Protein AF-A0AB36B558-F1 (afdb_monomer)

Mean predicted aligned error: 4.3 Å

Radius of gyration: 13.08 Å; Cα contacts (8 Å, |Δi|>4): 52; chains: 1; bounding box: 30×18×30 Å

Organism: Clostridium innocuum (NCBI:txid1522)

Solvent-accessible surface area (backbone atoms only — not comparable to full-atom values): 2968 Å² total; per-residue (Å²): 132,88,87,78,55,68,49,66,48,86,48,72,57,91,99,43,69,58,66,40,70,34,87,65,70,98,59,41,77,41,78,42,56,51,63,48,75,56,82,79,85,84,125

pLDDT: mean 92.2, std 11.41, range [54.0, 98.62]

Sequence (43 aa):
MKKIEVVAAIIKKDDFYLIAQRLKGEFAGLWEFPGGKHLGKYE

Structure (mmCIF, N/CA/C/O backbone):
data_AF-A0AB36B558-F1
#
_entry.id   AF-A0AB36B558-F1
#
loop_
_atom_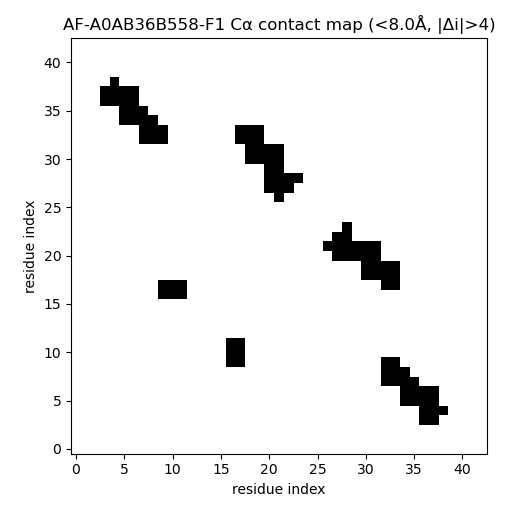site.group_PDB
_atom_site.id
_atom_site.type_symbol
_atom_site.label_atom_id
_atom_site.label_alt_id
_atom_site.label_comp_id
_atom_site.label_asym_id
_atom_site.label_entity_id
_atom_site.label_seq_id
_atom_site.pdbx_PDB_ins_code
_atom_site.Cartn_x
_atom_site.Cartn_y
_atom_site.Cartn_z
_atom_site.occupancy
_atom_site.B_iso_or_equiv
_atom_site.auth_seq_id
_atom_site.auth_comp_id
_atom_site.auth_asym_id
_atom_site.auth_atom_id
_atom_site.pdbx_PDB_model_num
ATOM 1 N N . MET A 1 1 ? 9.585 7.582 -19.678 1.00 77.06 1 MET A N 1
ATOM 2 C CA . MET A 1 1 ? 9.388 6.606 -18.578 1.00 77.06 1 MET A CA 1
ATOM 3 C C . MET A 1 1 ? 8.363 5.572 -19.007 1.00 77.06 1 MET A C 1
ATOM 5 O O . MET A 1 1 ? 7.357 5.955 -19.593 1.00 77.06 1 MET A O 1
ATOM 9 N N . LYS A 1 2 ? 8.607 4.284 -18.739 1.00 84.31 2 LYS A N 1
ATOM 10 C CA . LYS A 1 2 ? 7.606 3.234 -18.966 1.00 84.31 2 LYS A CA 1
ATOM 11 C C . LYS A 1 2 ? 6.499 3.383 -17.919 1.00 84.31 2 LYS A C 1
ATOM 13 O O . LYS A 1 2 ? 6.802 3.406 -16.728 1.00 84.31 2 LYS A O 1
ATOM 18 N N . LYS A 1 3 ? 5.244 3.509 -18.355 1.00 87.81 3 LYS A N 1
ATOM 19 C CA . LYS A 1 3 ? 4.088 3.472 -17.450 1.00 87.81 3 LYS A CA 1
AT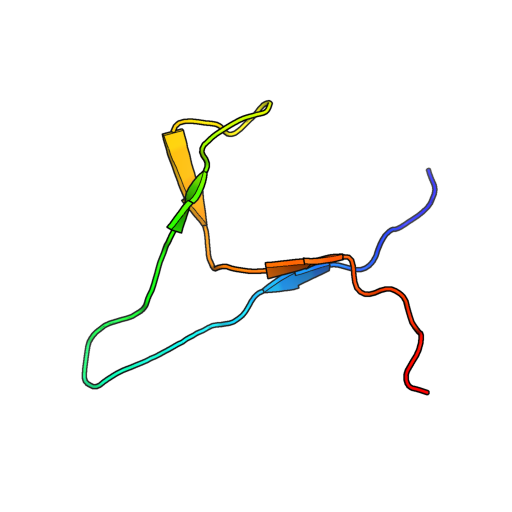OM 20 C C . LYS A 1 3 ? 3.902 2.040 -16.947 1.00 87.81 3 LYS A C 1
ATOM 22 O O . LYS A 1 3 ? 4.076 1.092 -17.710 1.00 87.81 3 LYS A O 1
ATOM 27 N N . ILE A 1 4 ? 3.607 1.899 -15.661 1.00 91.25 4 ILE A N 1
ATOM 28 C CA . ILE A 1 4 ? 3.301 0.620 -15.021 1.00 91.25 4 ILE A CA 1
ATOM 29 C C . ILE A 1 4 ? 1.905 0.758 -14.437 1.00 91.25 4 ILE A C 1
ATOM 31 O O . ILE A 1 4 ? 1.633 1.726 -13.729 1.00 91.25 4 ILE A O 1
ATOM 35 N N . GLU A 1 5 ? 1.046 -0.205 -14.730 1.00 93.62 5 GLU A N 1
ATOM 36 C CA . GLU A 1 5 ? -0.283 -0.269 -14.141 1.00 93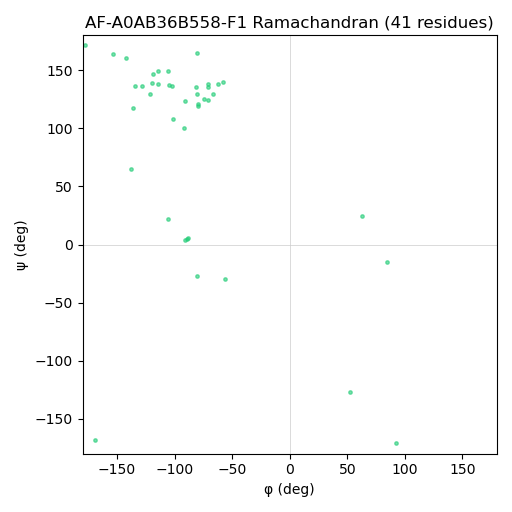.62 5 GLU A CA 1
ATOM 37 C C . GLU A 1 5 ? -0.207 -0.888 -12.748 1.00 93.62 5 GLU A C 1
ATOM 39 O O . GLU A 1 5 ? 0.499 -1.874 -12.511 1.00 93.62 5 GLU A O 1
ATOM 44 N N . VAL A 1 6 ? -0.912 -0.280 -11.801 1.00 94.50 6 VAL A N 1
ATOM 45 C CA . VAL A 1 6 ? -0.960 -0.700 -10.402 1.00 94.50 6 VAL A CA 1
ATOM 46 C C . VAL A 1 6 ? -2.415 -0.673 -9.969 1.00 94.50 6 VAL A C 1
ATOM 48 O O . VAL A 1 6 ? -3.135 0.275 -10.273 1.00 94.50 6 VAL A O 1
ATOM 51 N N . VAL A 1 7 ? -2.832 -1.712 -9.257 1.00 95.81 7 VAL A N 1
ATOM 52 C CA . VAL A 1 7 ? -4.168 -1.816 -8.666 1.00 95.81 7 VAL A CA 1
ATOM 53 C C . VAL A 1 7 ? -4.060 -1.818 -7.148 1.00 95.81 7 VAL A C 1
ATOM 55 O O . VAL A 1 7 ? -3.078 -2.316 -6.592 1.00 95.81 7 VAL A O 1
ATOM 58 N N . ALA A 1 8 ? -5.081 -1.283 -6.485 1.00 97.44 8 ALA A N 1
ATOM 59 C CA . ALA A 1 8 ? -5.232 -1.310 -5.037 1.00 97.44 8 ALA A CA 1
ATOM 60 C C . ALA A 1 8 ? -6.623 -1.844 -4.685 1.00 97.44 8 ALA A C 1
ATOM 62 O O . ALA A 1 8 ? -7.616 -1.478 -5.315 1.00 97.44 8 ALA A O 1
ATOM 63 N N . ALA A 1 9 ? -6.690 -2.725 -3.696 1.00 97.81 9 ALA A N 1
ATOM 64 C CA . ALA A 1 9 ? -7.926 -3.312 -3.217 1.00 97.81 9 ALA A CA 1
ATOM 65 C C . ALA A 1 9 ? -8.500 -2.471 -2.073 1.00 97.81 9 ALA A C 1
ATOM 67 O O . ALA A 1 9 ? -7.85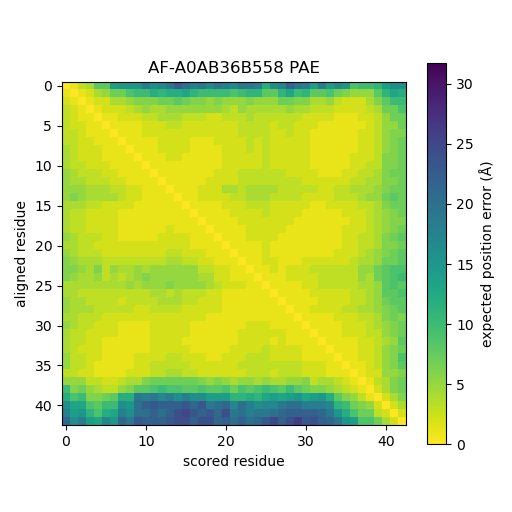8 -2.286 -1.038 1.00 97.81 9 ALA A O 1
ATOM 68 N N . ILE A 1 10 ? -9.743 -2.020 -2.237 1.00 98.12 10 ILE A N 1
ATOM 69 C CA . ILE A 1 10 ? -10.533 -1.436 -1.151 1.00 98.12 10 ILE A CA 1
ATOM 70 C C . ILE A 1 10 ? -11.340 -2.570 -0.524 1.00 98.12 10 ILE A C 1
ATOM 72 O O . ILE A 1 10 ? -12.358 -3.000 -1.063 1.00 98.12 10 ILE A O 1
ATOM 76 N N . ILE A 1 11 ? -10.858 -3.083 0.605 1.00 98.44 11 ILE A N 1
ATOM 77 C CA . ILE A 1 11 ? -11.492 -4.195 1.317 1.00 98.44 11 ILE A CA 1
ATOM 78 C C . ILE A 1 11 ? -12.265 -3.613 2.501 1.00 98.44 11 ILE A C 1
ATOM 80 O O . ILE A 1 11 ? -11.659 -3.153 3.471 1.00 98.44 11 ILE A O 1
ATOM 84 N N . LYS A 1 12 ? -13.599 -3.618 2.401 1.00 98.50 12 LYS A N 1
ATOM 85 C CA . LYS A 1 12 ? -14.525 -3.140 3.437 1.00 98.50 12 LYS A CA 1
ATOM 86 C C . LYS A 1 12 ? -15.140 -4.318 4.185 1.00 98.50 12 LYS A C 1
ATOM 88 O O . LYS A 1 12 ? -15.587 -5.280 3.560 1.00 98.50 12 LYS A O 1
ATOM 93 N N . LYS A 1 13 ? -15.218 -4.211 5.507 1.00 98.44 13 LYS A N 1
ATOM 94 C CA . LYS A 1 13 ? -16.016 -5.090 6.363 1.00 98.44 13 LYS A CA 1
ATOM 95 C C . LYS A 1 13 ? -16.734 -4.222 7.385 1.00 98.44 13 LYS A C 1
ATOM 97 O O . LYS A 1 13 ? -16.078 -3.546 8.172 1.00 98.44 13 LYS A O 1
ATOM 102 N N . ASP A 1 14 ? -18.064 -4.235 7.342 1.00 98.00 14 ASP A N 1
ATOM 103 C CA . ASP A 1 14 ? -18.905 -3.343 8.146 1.00 98.00 14 ASP A CA 1
ATOM 104 C C . ASP A 1 14 ? -18.462 -1.884 7.943 1.00 98.00 14 ASP A C 1
ATOM 106 O O . ASP A 1 14 ? -18.332 -1.460 6.794 1.00 98.00 14 ASP A O 1
ATOM 110 N N . ASP A 1 15 ? -18.175 -1.131 9.002 1.00 98.44 15 ASP A N 1
ATOM 111 C CA . ASP A 1 15 ? -17.706 0.261 8.920 1.00 98.44 15 ASP A CA 1
ATOM 112 C C . ASP A 1 15 ? -16.180 0.405 8.811 1.00 98.44 15 ASP A C 1
ATOM 114 O O . ASP A 1 15 ? -15.648 1.516 8.813 1.00 98.44 15 ASP A O 1
ATOM 118 N N . PHE A 1 16 ? -15.458 -0.710 8.685 1.00 98.38 16 PHE A N 1
ATOM 119 C CA . PHE A 1 16 ? -14.000 -0.730 8.658 1.00 98.38 16 PHE A CA 1
ATOM 120 C C . PHE A 1 16 ? -13.447 -0.980 7.256 1.00 98.38 16 PHE A C 1
ATOM 122 O O . PHE A 1 16 ? -14.017 -1.721 6.449 1.00 98.38 16 PHE A O 1
ATOM 129 N N . TYR A 1 17 ? -12.270 -0.406 7.008 1.00 98.62 17 TYR A N 1
ATOM 130 C CA . TYR A 1 17 ? -11.465 -0.642 5.815 1.00 98.62 17 TYR A CA 1
ATOM 131 C C . TYR A 1 17 ? -10.108 -1.215 6.206 1.00 98.62 17 TYR A C 1
ATOM 133 O O . TYR A 1 17 ? -9.485 -0.756 7.165 1.00 98.62 17 TYR A O 1
ATOM 141 N N . LEU A 1 18 ? -9.634 -2.200 5.445 1.00 98.50 18 LEU A N 1
ATOM 142 C CA . LEU A 1 18 ? -8.294 -2.741 5.631 1.00 98.50 18 LEU A CA 1
ATOM 143 C C . LEU A 1 18 ? -7.253 -1.821 4.983 1.00 98.50 18 LEU A C 1
ATOM 145 O O . LEU A 1 18 ? -7.261 -1.623 3.767 1.00 98.50 18 LEU A O 1
ATOM 149 N N . ILE A 1 19 ? -6.322 -1.332 5.798 1.00 98.44 19 ILE A N 1
ATOM 150 C CA . ILE A 1 19 ? -5.095 -0.654 5.370 1.00 98.44 19 ILE A CA 1
ATOM 151 C C . ILE A 1 19 ? -3.880 -1.448 5.860 1.00 98.44 19 ILE A C 1
ATOM 153 O O . ILE A 1 19 ? -3.926 -2.072 6.921 1.00 98.44 19 ILE A O 1
ATOM 157 N N . ALA A 1 20 ? -2.795 -1.439 5.091 1.00 98.00 20 ALA A N 1
ATOM 158 C CA . ALA A 1 20 ? -1.546 -2.113 5.435 1.00 98.00 20 ALA A CA 1
ATOM 159 C C . ALA A 1 20 ? -0.431 -1.087 5.659 1.00 98.00 20 ALA A C 1
ATOM 161 O O . ALA A 1 20 ? -0.300 -0.129 4.896 1.00 98.00 20 ALA A O 1
ATOM 162 N N . GLN A 1 21 ? 0.390 -1.298 6.690 1.00 98.31 21 GLN A N 1
ATOM 163 C CA . GLN A 1 21 ? 1.610 -0.520 6.872 1.00 98.31 21 GLN A CA 1
ATOM 164 C C . GLN A 1 21 ? 2.712 -1.083 5.971 1.00 98.31 21 GLN A C 1
ATOM 166 O O . GLN A 1 21 ? 2.997 -2.285 5.978 1.00 98.31 21 GLN A O 1
ATOM 171 N N . ARG A 1 22 ? 3.362 -0.215 5.200 1.00 97.69 22 ARG A N 1
ATOM 172 C CA . ARG A 1 22 ? 4.428 -0.619 4.289 1.00 97.69 22 ARG A CA 1
ATOM 173 C C . ARG A 1 22 ? 5.708 -0.930 5.061 1.00 97.69 22 ARG A C 1
ATOM 175 O O . ARG A 1 22 ? 6.234 -0.085 5.773 1.00 97.69 22 ARG A O 1
ATOM 182 N N . LEU A 1 23 ? 6.265 -2.124 4.871 1.00 97.12 23 LEU A N 1
ATOM 183 C CA . LEU A 1 23 ? 7.429 -2.577 5.646 1.00 97.12 23 LEU A CA 1
ATOM 184 C C . LEU A 1 23 ? 8.782 -2.039 5.147 1.00 97.12 23 LEU A C 1
ATOM 186 O O . LEU A 1 23 ? 9.732 -1.975 5.919 1.00 97.12 23 LEU A O 1
ATOM 190 N N . LYS A 1 24 ? 8.913 -1.713 3.854 1.00 96.44 24 LYS A N 1
ATOM 191 C CA . LYS A 1 24 ? 10.204 -1.349 3.238 1.00 96.44 24 LYS A CA 1
ATOM 192 C C . LYS A 1 24 ? 10.066 -0.437 2.016 1.00 96.44 24 LYS A C 1
ATOM 194 O O . LYS A 1 24 ? 9.009 -0.379 1.382 1.00 96.44 24 LYS A O 1
ATOM 199 N N . GLY A 1 25 ? 11.186 0.174 1.631 1.00 95.62 25 GLY A N 1
ATOM 200 C CA . GLY A 1 25 ? 11.293 1.105 0.505 1.00 95.62 25 GLY A CA 1
ATOM 201 C C . GLY A 1 25 ? 11.101 2.558 0.934 1.00 95.62 25 GLY A C 1
ATOM 202 O O . GLY A 1 25 ? 11.035 2.848 2.122 1.00 95.62 25 GLY A O 1
ATOM 203 N N . GLU A 1 26 ? 10.996 3.455 -0.043 1.00 96.69 26 GLU A N 1
ATOM 204 C CA . GLU A 1 26 ? 10.885 4.909 0.170 1.00 96.69 26 GLU A CA 1
ATOM 205 C C . GLU A 1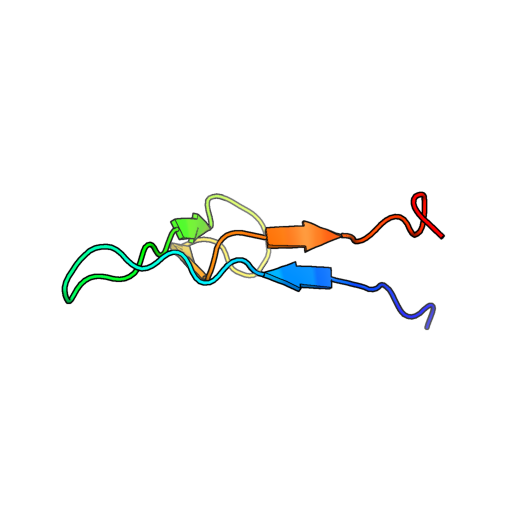 26 ? 9.700 5.312 1.064 1.00 96.69 26 GLU A C 1
ATOM 207 O O . GLU A 1 26 ? 9.784 6.278 1.810 1.00 96.69 26 GLU A O 1
ATOM 212 N N . PHE A 1 27 ? 8.624 4.523 1.047 1.00 95.88 27 PHE A N 1
ATOM 213 C CA . PHE A 1 27 ? 7.397 4.779 1.807 1.00 95.88 27 PHE A CA 1
ATOM 214 C C . PHE A 1 27 ? 7.231 3.859 3.028 1.00 95.88 27 PHE A C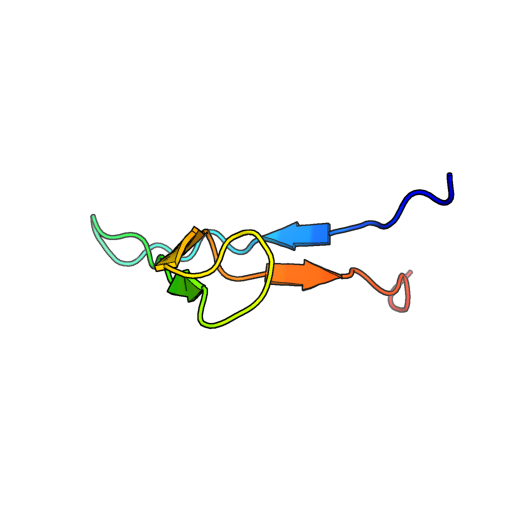 1
ATOM 216 O O . PHE A 1 27 ? 6.108 3.611 3.464 1.00 95.88 27 PHE A O 1
ATOM 223 N N . ALA A 1 28 ? 8.315 3.276 3.550 1.00 97.81 28 ALA A N 1
ATOM 224 C CA . ALA A 1 28 ? 8.245 2.418 4.733 1.00 97.81 28 ALA A CA 1
ATOM 225 C C . ALA A 1 28 ? 7.646 3.165 5.943 1.00 97.81 28 ALA A C 1
ATOM 227 O O . ALA A 1 28 ? 7.943 4.334 6.172 1.00 97.81 28 ALA A O 1
ATOM 228 N N . GLY A 1 29 ? 6.800 2.488 6.718 1.00 97.8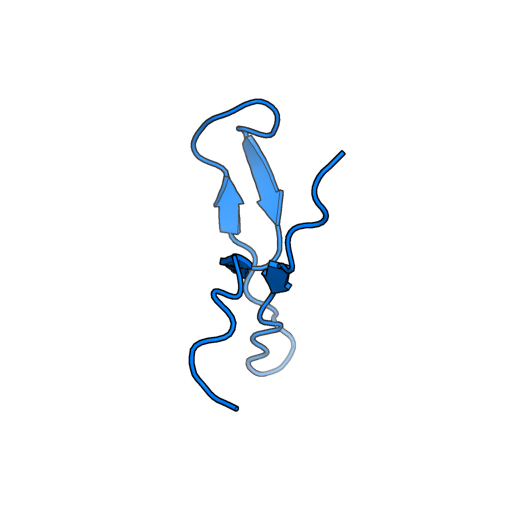8 29 GLY A N 1
ATOM 229 C CA . GLY A 1 29 ? 6.098 3.047 7.877 1.00 97.88 29 GLY A CA 1
ATOM 230 C C . GLY A 1 29 ? 4.798 3.793 7.550 1.00 97.88 29 GLY A C 1
ATOM 231 O O . GLY A 1 29 ? 3.989 3.995 8.458 1.00 97.88 29 GLY A O 1
ATOM 232 N N . LEU A 1 30 ? 4.556 4.146 6.281 1.00 98.38 30 LEU A N 1
ATOM 233 C CA . LEU A 1 30 ? 3.299 4.753 5.829 1.00 98.38 30 LEU A CA 1
ATOM 234 C C . LEU A 1 30 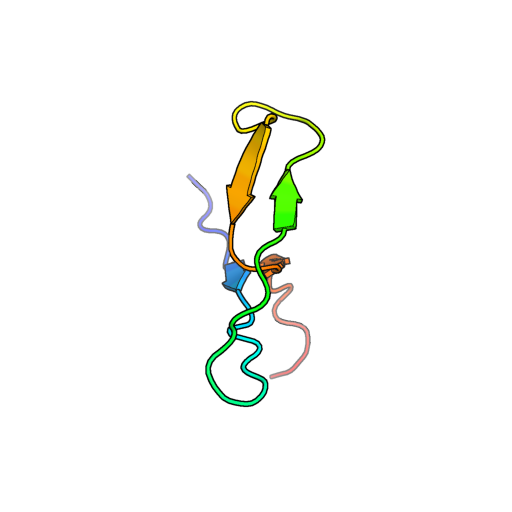? 2.199 3.699 5.622 1.00 98.38 30 LEU A C 1
ATOM 236 O O . LEU A 1 30 ? 2.472 2.499 5.543 1.00 98.38 30 LEU A O 1
ATOM 240 N N . TRP A 1 31 ? 0.955 4.165 5.525 1.00 98.12 31 TRP A N 1
ATOM 241 C CA . TRP A 1 31 ? -0.235 3.334 5.338 1.00 98.12 31 TRP A CA 1
ATOM 242 C C . TRP A 1 31 ? -0.756 3.413 3.902 1.00 98.12 31 TRP A C 1
ATOM 244 O O . TRP A 1 31 ? -0.851 4.500 3.334 1.00 98.12 31 TRP A O 1
ATOM 254 N N . GLU A 1 32 ? -1.133 2.268 3.335 1.00 97.88 32 GLU A N 1
ATOM 255 C CA . GLU A 1 32 ? -1.685 2.159 1.981 1.00 97.88 32 GLU A CA 1
ATOM 256 C C . GLU A 1 32 ? -2.809 1.116 1.899 1.00 97.88 32 GLU A C 1
ATOM 258 O O . GLU A 1 32 ? -2.918 0.219 2.741 1.00 97.88 32 GLU A O 1
ATOM 263 N N . PHE A 1 33 ? -3.641 1.209 0.859 1.00 98.38 33 PHE A N 1
ATOM 264 C CA . PHE A 1 33 ? -4.496 0.087 0.479 1.00 98.38 33 PHE A CA 1
ATOM 265 C C . PHE A 1 33 ? -3.634 -1.031 -0.122 1.00 98.38 33 PHE A C 1
ATOM 267 O O . PHE A 1 33 ? -2.763 -0.746 -0.951 1.00 98.38 33 PHE A O 1
ATOM 274 N N . PRO A 1 34 ? -3.863 -2.300 0.259 1.00 97.69 34 PRO A N 1
ATOM 275 C CA . PRO A 1 34 ? -3.086 -3.414 -0.266 1.00 97.69 34 PRO A CA 1
ATOM 276 C C . PRO A 1 34 ? -3.275 -3.528 -1.781 1.00 97.69 34 PRO A C 1
ATOM 278 O O . PRO A 1 34 ? -4.383 -3.395 -2.295 1.00 97.69 34 PRO A O 1
ATOM 281 N N . GLY A 1 35 ? -2.197 -3.788 -2.514 1.00 95.88 35 GLY A N 1
ATOM 282 C CA . GLY A 1 35 ? -2.226 -3.750 -3.971 1.00 95.88 35 GLY A CA 1
ATOM 283 C C . GLY A 1 35 ? -0.978 -4.327 -4.625 1.00 95.88 35 GLY A C 1
ATOM 284 O O . GLY A 1 35 ? -0.145 -4.965 -3.979 1.00 95.88 35 GLY A O 1
ATOM 285 N N . GLY A 1 36 ? -0.843 -4.101 -5.929 1.00 94.88 36 GLY A N 1
ATOM 286 C CA . GLY A 1 36 ? 0.280 -4.622 -6.699 1.00 94.88 36 GLY A CA 1
ATOM 287 C C . GLY A 1 36 ? 0.272 -4.210 -8.165 1.00 94.88 36 GLY A C 1
ATOM 288 O O . GLY A 1 36 ? -0.677 -3.615 -8.670 1.00 94.88 36 GLY A O 1
ATOM 289 N N . LYS A 1 37 ? 1.368 -4.531 -8.858 1.00 94.62 37 LYS A N 1
ATOM 290 C CA . LYS A 1 37 ? 1.510 -4.281 -10.297 1.00 94.62 37 LYS A CA 1
ATOM 291 C C . LYS A 1 37 ? 0.527 -5.158 -11.070 1.00 94.62 37 LYS A C 1
ATOM 293 O O . LYS A 1 37 ? 0.519 -6.375 -10.881 1.00 94.62 37 LYS A O 1
ATOM 298 N N . HIS A 1 38 ? -0.239 -4.555 -11.969 1.00 89.88 38 HIS A N 1
ATOM 299 C CA . HIS A 1 38 ? -1.026 -5.291 -12.943 1.00 89.88 38 HIS A CA 1
ATOM 300 C C . HIS A 1 38 ? -0.098 -5.731 -14.083 1.00 89.88 38 HIS A C 1
ATOM 302 O O . HIS A 1 38 ? 0.566 -4.913 -14.716 1.00 89.88 38 HIS A O 1
ATOM 308 N N . LEU A 1 39 ? 0.024 -7.045 -14.290 1.00 83.31 39 LEU A N 1
ATOM 309 C CA . LEU A 1 39 ? 0.930 -7.625 -15.289 1.00 83.31 39 LEU A CA 1
ATOM 310 C C . LEU A 1 39 ? 0.267 -7.820 -16.664 1.00 83.31 39 LEU A C 1
ATOM 312 O O . LEU A 1 39 ? 0.910 -8.394 -17.540 1.00 83.31 39 LEU A O 1
ATOM 316 N N . GLY A 1 40 ? -0.988 -7.385 -16.842 1.00 70.69 40 GLY A N 1
ATOM 317 C CA . GLY A 1 40 ? -1.706 -7.438 -18.124 1.00 70.69 40 GLY A CA 1
ATOM 318 C C . GLY A 1 40 ? -1.930 -8.852 -18.669 1.00 70.69 40 GLY A C 1
ATOM 319 O O . GLY A 1 40 ? -2.004 -9.036 -19.873 1.00 70.69 40 GLY A O 1
ATOM 320 N N . LYS A 1 41 ? -1.950 -9.883 -17.809 1.00 60.31 41 LYS A N 1
ATOM 321 C CA . LYS A 1 41 ? -2.009 -11.298 -18.237 1.00 60.31 41 LYS A CA 1
ATOM 322 C C . LYS A 1 41 ? -3.425 -11.859 -18.410 1.00 60.31 41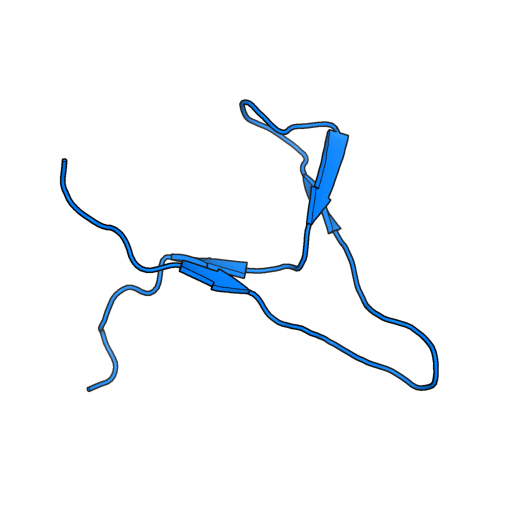 LYS A C 1
ATOM 324 O O . LYS A 1 41 ? -3.563 -13.057 -18.631 1.00 60.31 41 LYS A O 1
ATOM 329 N N . TYR A 1 42 ? -4.445 -11.024 -18.268 1.00 55.44 42 TYR A N 1
ATOM 330 C CA . TYR A 1 42 ? -5.845 -11.434 -18.325 1.00 55.44 42 TYR A CA 1
ATOM 331 C C . TYR A 1 42 ? -6.636 -10.404 -19.143 1.00 55.44 42 TYR A C 1
ATOM 333 O O . TYR A 1 42 ? -7.461 -9.679 -18.591 1.00 55.44 42 TYR A O 1
ATOM 341 N N . GLU A 1 43 ? -6.307 -10.309 -20.432 1.00 54.00 43 GLU A N 1
ATOM 342 C CA . GLU A 1 43 ? -7.204 -9.816 -21.488 1.00 54.00 43 GLU A CA 1
ATOM 343 C C . GLU A 1 43 ? -7.707 -11.015 -22.298 1.00 54.00 43 GLU A C 1
ATOM 345 O O . GLU A 1 43 ? -6.896 -11.952 -22.505 1.00 54.00 43 GLU A O 1
#

Foldseek 3Di:
DDDWDKDFDFDDDDPDTDWDQACDDPRHRDIDGDIGTDPVPPD

Nearest PDB structures (foldseek):
  2qjt-assembly1_A  TM=8.610E-01  e=1.258E+00  Francisella tularensis
  3cng-assembly1_B  TM=8.548E-01  e=1.862E+00  Nitrosomonas europaea ATCC 19718
  4iwh-assembly1_B  TM=5.778E-01  e=2.418E+00  Burkholderia thailandensis E264

Secondary structure (DSSP, 8-state):
-----EEE---EETTEE--EE--SSTTTT-EE--EEE------

InterPro domains:
  IPR015797 NUDIX hydrolase-like domain superfamily [SSF55811] (1-37)